Protein AF-A0A4U6M1J4-F1 (afdb_monomer_lite)

Foldseek 3Di:
DDDDCQQPDQKDKDFCCDLLNFDGDMDIDGRPPDPVVVVVVVVCDPPNPDDDDPVVSVVRSVVSVVVCPDPVSVVVSVVVVVVVVVVVVVD

Structure (mmCIF, N/CA/C/O backbone):
data_AF-A0A4U6M1J4-F1
#
_entry.id   AF-A0A4U6M1J4-F1
#
loop_
_atom_site.group_PDB
_atom_site.id
_atom_site.type_symbol
_atom_site.label_atom_id
_atom_site.label_alt_id
_atom_site.label_comp_id
_atom_site.label_asym_id
_atom_site.label_entity_id
_atom_site.label_seq_id
_atom_site.pdbx_PDB_ins_code
_atom_site.Cartn_x
_atom_site.Cartn_y
_atom_site.Cartn_z
_atom_site.occupancy
_atom_site.B_iso_or_equiv
_atom_site.auth_seq_id
_atom_site.auth_comp_id
_atom_site.auth_asym_id
_atom_site.auth_atom_id
_atom_site.pdbx_PDB_model_num
ATOM 1 N N . VAL A 1 1 ? -3.857 -4.169 14.028 1.00 83.88 1 VAL A N 1
ATOM 2 C CA . VAL A 1 1 ? -5.337 -4.279 14.042 1.00 83.88 1 VAL A CA 1
ATOM 3 C C . VAL A 1 1 ? -5.798 -5.548 13.332 1.00 83.88 1 VAL A C 1
ATOM 5 O O . VAL A 1 1 ? -6.721 -6.175 13.825 1.00 83.88 1 VAL A O 1
ATOM 8 N N . TYR A 1 2 ? -5.119 -5.981 12.262 1.00 89.25 2 TYR A N 1
ATOM 9 C CA . TYR A 1 2 ? -5.442 -7.205 11.517 1.00 89.25 2 TYR A CA 1
ATOM 10 C C . TYR A 1 2 ? -4.224 -8.138 11.405 1.00 89.25 2 TYR A C 1
ATOM 12 O O . TYR A 1 2 ? -3.097 -7.652 11.555 1.00 89.25 2 TYR A O 1
ATOM 20 N N . PRO A 1 3 ? -4.427 -9.442 11.137 1.00 94.12 3 PRO A N 1
ATOM 21 C CA . PRO A 1 3 ? -3.348 -10.354 10.767 1.00 94.12 3 PRO A CA 1
ATOM 22 C C . PRO A 1 3 ? -2.592 -9.868 9.525 1.00 94.12 3 PRO A C 1
ATOM 24 O O . PRO A 1 3 ? -3.171 -9.260 8.626 1.00 94.12 3 PRO A O 1
ATOM 27 N N . ASN A 1 4 ? -1.290 -10.143 9.475 1.00 93.62 4 ASN A N 1
ATOM 28 C CA . ASN A 1 4 ? -0.439 -9.769 8.351 1.00 93.62 4 ASN A CA 1
ATOM 29 C C . ASN A 1 4 ? -0.486 -10.865 7.266 1.00 93.62 4 ASN A C 1
ATOM 31 O O . ASN A 1 4 ? -0.145 -12.003 7.579 1.00 93.62 4 ASN A O 1
ATOM 35 N N . PRO A 1 5 ? -0.856 -10.563 6.005 1.00 94.50 5 PRO A N 1
ATOM 36 C CA . PRO A 1 5 ? -0.871 -11.558 4.930 1.00 94.50 5 PRO A CA 1
ATOM 37 C C . PRO A 1 5 ? 0.524 -11.894 4.370 1.00 94.50 5 PRO A C 1
ATOM 39 O O . PRO A 1 5 ? 0.687 -12.936 3.738 1.00 94.50 5 PRO A O 1
ATOM 42 N N . VAL A 1 6 ? 1.535 -11.043 4.594 1.00 93.94 6 VAL A N 1
ATOM 43 C CA . VAL A 1 6 ? 2.881 -11.171 3.995 1.00 93.94 6 VAL A CA 1
ATOM 44 C C . VAL A 1 6 ? 3.584 -12.505 4.308 1.00 93.94 6 VAL A C 1
ATOM 46 O O . VAL A 1 6 ? 4.211 -13.053 3.404 1.00 93.94 6 VAL A O 1
ATOM 49 N N . PRO A 1 7 ? 3.481 -13.093 5.517 1.00 92.94 7 PRO A N 1
ATOM 50 C CA . PRO A 1 7 ? 4.078 -14.403 5.796 1.00 92.94 7 PRO A CA 1
ATOM 51 C C . PRO A 1 7 ? 3.442 -15.567 5.016 1.00 92.94 7 PRO A C 1
ATOM 53 O O . PRO A 1 7 ? 4.079 -16.607 4.833 1.00 92.94 7 PRO A O 1
ATOM 56 N N . HIS A 1 8 ? 2.196 -15.407 4.559 1.00 94.12 8 HIS A N 1
ATOM 57 C CA . HIS A 1 8 ? 1.379 -16.491 4.004 1.00 94.12 8 HIS A CA 1
ATOM 58 C C . HIS A 1 8 ? 1.289 -16.461 2.473 1.00 94.12 8 HIS A C 1
ATOM 60 O O . HIS A 1 8 ? 1.199 -17.515 1.849 1.00 94.12 8 HIS A O 1
ATOM 66 N N . ALA A 1 9 ? 1.321 -15.275 1.863 1.00 95.94 9 ALA A N 1
ATOM 67 C CA . ALA A 1 9 ? 1.167 -15.102 0.421 1.00 95.94 9 ALA A CA 1
ATOM 68 C C . ALA A 1 9 ? 2.516 -14.941 -0.297 1.00 95.94 9 ALA A C 1
ATOM 70 O O . ALA A 1 9 ? 3.444 -14.343 0.237 1.00 95.94 9 ALA A O 1
ATOM 71 N N . HIS A 1 10 ? 2.607 -15.429 -1.539 1.00 96.00 10 HIS A N 1
ATOM 72 C CA . HIS A 1 10 ? 3.773 -15.203 -2.408 1.00 96.00 10 HIS A CA 1
ATOM 73 C C . HIS A 1 10 ? 3.847 -13.757 -2.915 1.00 96.00 10 HIS A C 1
ATOM 75 O O . HIS A 1 10 ? 4.932 -13.191 -3.020 1.00 96.00 10 HIS A O 1
ATOM 81 N N . VAL A 1 11 ? 2.688 -13.162 -3.213 1.00 97.06 11 VAL A N 1
ATOM 82 C CA . VAL A 1 11 ? 2.550 -11.784 -3.695 1.00 97.06 11 VAL A CA 1
ATOM 83 C C . VAL A 1 11 ? 1.397 -11.113 -2.954 1.00 97.06 11 VAL A C 1
ATOM 85 O O . VAL A 1 11 ? 0.320 -11.693 -2.824 1.00 97.06 11 VAL A O 1
ATOM 88 N N . VAL A 1 12 ? 1.614 -9.883 -2.487 1.00 97.44 12 VAL A N 1
ATOM 89 C CA . VAL A 1 12 ? 0.586 -9.034 -1.868 1.00 97.44 12 VAL A CA 1
ATOM 90 C C . VAL A 1 12 ? 0.527 -7.710 -2.619 1.00 97.44 12 VAL A C 1
ATOM 92 O O . VAL A 1 12 ? 1.519 -6.987 -2.703 1.00 97.44 12 VAL A O 1
ATOM 95 N N . THR A 1 13 ? -0.646 -7.366 -3.143 1.00 97.94 13 THR A N 1
ATOM 96 C CA . THR A 1 13 ? -0.896 -6.064 -3.774 1.00 97.94 13 THR A CA 1
ATOM 97 C C . THR A 1 13 ? -1.747 -5.188 -2.868 1.00 97.94 13 THR A C 1
ATOM 99 O O . THR A 1 13 ? -2.661 -5.683 -2.211 1.00 97.94 13 THR A O 1
ATOM 102 N N . THR A 1 14 ? -1.503 -3.881 -2.860 1.00 98.06 14 THR A N 1
ATOM 103 C CA . THR A 1 14 ? -2.313 -2.939 -2.075 1.00 98.06 14 THR A CA 1
ATOM 104 C C . THR A 1 14 ? -2.441 -1.586 -2.761 1.00 98.06 14 THR A C 1
ATOM 106 O O . THR A 1 14 ? -1.593 -1.198 -3.564 1.00 98.06 14 THR A O 1
ATOM 109 N N . THR A 1 15 ? -3.504 -0.854 -2.427 1.00 98.50 15 THR A N 1
ATOM 110 C CA . THR A 1 15 ? -3.674 0.554 -2.800 1.00 98.50 15 THR A CA 1
ATOM 111 C C . THR A 1 15 ? -3.225 1.474 -1.676 1.00 98.50 15 THR A C 1
ATOM 113 O O . THR A 1 15 ? -3.516 1.204 -0.515 1.00 98.50 15 THR A O 1
ATOM 116 N N . THR A 1 16 ? -2.626 2.613 -2.012 1.00 98.44 16 THR A N 1
ATOM 117 C CA . THR A 1 16 ? -2.038 3.522 -1.014 1.00 98.44 16 THR A CA 1
ATOM 118 C C . THR A 1 16 ? -2.997 4.562 -0.428 1.00 98.44 16 THR A C 1
ATOM 120 O O . THR A 1 16 ? -2.648 5.192 0.555 1.00 98.44 16 THR A O 1
ATOM 123 N N . HIS A 1 17 ? -4.211 4.715 -0.966 1.00 98.31 17 HIS A N 1
ATOM 124 C CA . HIS A 1 17 ? -5.145 5.806 -0.619 1.00 98.31 17 HIS A CA 1
ATOM 125 C C . HIS A 1 17 ? -6.352 5.404 0.234 1.00 98.31 17 HIS A C 1
ATOM 127 O O . HIS A 1 17 ? -7.184 6.248 0.545 1.00 98.31 17 HIS A O 1
ATOM 133 N N . LYS A 1 18 ? -6.519 4.111 0.533 1.00 97.88 18 LYS A N 1
ATOM 134 C CA . LYS A 1 18 ? -7.641 3.636 1.358 1.00 97.88 18 LYS A CA 1
ATOM 135 C C . LYS A 1 18 ? -7.283 3.786 2.836 1.00 97.88 18 LYS A C 1
ATOM 137 O O . LYS A 1 18 ? -6.916 4.860 3.288 1.00 97.88 18 LYS A O 1
ATOM 142 N N . THR A 1 19 ? -7.274 2.686 3.576 1.00 97.19 19 THR A N 1
ATOM 143 C CA . THR A 1 19 ? -6.908 2.647 4.995 1.00 97.19 19 THR A CA 1
ATOM 144 C C . THR A 1 19 ? -5.442 2.996 5.271 1.00 97.19 19 THR A C 1
ATOM 146 O O . THR A 1 19 ? -5.060 3.040 6.433 1.00 97.19 19 THR A O 1
ATOM 149 N N . LEU A 1 20 ? -4.614 3.195 4.235 1.00 97.12 20 LEU A N 1
ATOM 150 C CA . LEU A 1 20 ? -3.242 3.706 4.354 1.00 97.12 20 LEU A CA 1
ATOM 151 C C . LEU A 1 20 ? -3.173 5.246 4.270 1.00 97.12 20 LEU A C 1
ATOM 153 O O . LEU A 1 20 ? -2.115 5.803 4.510 1.00 97.12 20 LEU A O 1
ATOM 157 N N . ALA A 1 21 ? -4.280 5.922 3.936 1.00 97.12 21 ALA A N 1
ATOM 158 C CA . ALA A 1 21 ? -4.415 7.385 3.934 1.00 97.12 21 ALA A CA 1
ATOM 159 C C . ALA A 1 21 ? -3.402 8.176 3.070 1.00 97.12 21 ALA A C 1
ATOM 161 O O . ALA A 1 21 ? -3.266 9.383 3.225 1.00 97.12 21 ALA A O 1
ATOM 162 N N . GLY A 1 22 ? -2.717 7.526 2.128 1.00 98.12 22 GLY A N 1
ATOM 163 C CA . GLY A 1 22 ? -1.760 8.158 1.220 1.00 98.12 22 GLY A CA 1
ATOM 164 C C . GLY A 1 22 ? -2.346 8.581 -0.137 1.00 98.12 22 GLY A C 1
ATOM 165 O O . GLY A 1 22 ? -3.563 8.608 -0.340 1.00 98.12 22 GLY A O 1
ATOM 166 N N . PRO A 1 23 ? -1.492 8.883 -1.133 1.00 98.56 23 PRO A N 1
ATOM 167 C CA . PRO A 1 23 ? -1.941 9.282 -2.467 1.00 98.56 23 PRO A CA 1
ATOM 168 C C . PRO A 1 23 ? -2.540 8.104 -3.249 1.00 98.56 23 PRO A C 1
ATOM 170 O O . PRO A 1 23 ? -2.317 6.930 -2.931 1.00 98.56 23 PRO A O 1
ATOM 173 N N . ARG A 1 24 ? -3.261 8.390 -4.341 1.00 98.50 24 ARG A N 1
ATOM 174 C CA . ARG A 1 24 ? -3.753 7.351 -5.264 1.00 98.50 24 ARG A CA 1
ATOM 175 C C . ARG A 1 24 ? -2.582 6.627 -5.931 1.00 98.50 24 ARG A C 1
ATOM 177 O O . ARG A 1 24 ? -1.705 7.246 -6.517 1.00 98.50 24 ARG A O 1
ATOM 184 N N . GLY A 1 25 ? -2.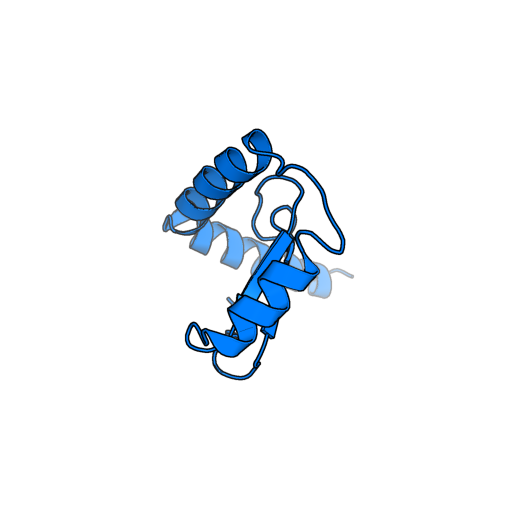586 5.301 -5.856 1.00 97.12 25 GLY A N 1
ATOM 185 C CA . GLY A 1 25 ? -1.541 4.443 -6.400 1.00 97.12 25 GLY A CA 1
ATOM 186 C C . GLY A 1 25 ? -1.606 3.040 -5.806 1.00 97.12 25 GLY A C 1
ATOM 187 O O . GLY A 1 25 ? -2.492 2.744 -4.995 1.00 97.12 25 GLY A O 1
ATOM 188 N N . GLY A 1 26 ? -0.664 2.189 -6.213 1.00 97.69 26 GLY A N 1
ATOM 189 C CA . GLY A 1 26 ? -0.516 0.834 -5.688 1.00 97.69 26 GLY A CA 1
ATOM 190 C C . GLY A 1 26 ? 0.925 0.452 -5.358 1.00 97.69 26 GLY A C 1
ATOM 191 O O . GLY A 1 26 ? 1.862 1.181 -5.704 1.00 97.69 26 GLY A O 1
ATOM 192 N N . LEU A 1 27 ? 1.057 -0.679 -4.669 1.00 97.81 27 LEU A N 1
ATOM 193 C CA . LEU A 1 27 ? 2.300 -1.373 -4.336 1.00 97.81 27 LEU A CA 1
ATOM 194 C C . LEU A 1 27 ? 2.134 -2.868 -4.637 1.00 97.81 27 LEU A C 1
ATOM 196 O O . LEU A 1 27 ? 1.038 -3.412 -4.468 1.00 97.81 27 LEU A O 1
ATOM 200 N N . ILE A 1 28 ? 3.226 -3.511 -5.045 1.00 97.38 28 ILE A N 1
ATOM 201 C CA . ILE A 1 28 ? 3.327 -4.959 -5.240 1.00 97.38 28 ILE A CA 1
ATOM 202 C C . ILE A 1 28 ? 4.492 -5.445 -4.373 1.00 97.38 28 ILE A C 1
ATOM 204 O O . ILE A 1 28 ? 5.616 -4.979 -4.540 1.00 97.38 28 ILE A O 1
ATOM 208 N N . LEU A 1 29 ? 4.215 -6.345 -3.432 1.00 95.81 29 LEU A N 1
ATOM 209 C CA . LEU A 1 29 ? 5.189 -6.928 -2.508 1.00 95.81 29 LEU A CA 1
ATOM 210 C C . LEU A 1 29 ? 5.366 -8.411 -2.837 1.00 95.81 29 LEU A C 1
ATOM 212 O O . LEU A 1 29 ? 4.367 -9.109 -3.019 1.00 95.81 29 LEU A O 1
ATOM 216 N N . ALA A 1 30 ? 6.609 -8.890 -2.871 1.00 95.06 30 ALA A N 1
ATOM 217 C CA . ALA A 1 30 ? 6.933 -10.308 -3.010 1.00 95.06 30 ALA A CA 1
ATOM 218 C C . ALA A 1 30 ? 7.428 -10.881 -1.675 1.00 95.06 30 ALA A C 1
ATOM 220 O O . ALA A 1 30 ? 8.103 -10.200 -0.895 1.00 95.06 30 ALA A O 1
ATOM 221 N N . LYS A 1 31 ? 7.088 -12.143 -1.401 1.00 89.81 31 LYS A N 1
ATOM 222 C CA . LYS A 1 31 ? 7.494 -12.844 -0.178 1.00 89.81 31 LYS A CA 1
ATOM 223 C C . LYS A 1 31 ? 9.016 -12.870 -0.047 1.00 89.81 31 LYS A C 1
ATOM 225 O O . LYS A 1 31 ? 9.709 -13.253 -0.980 1.00 89.81 31 LYS A O 1
ATOM 230 N N . GLY A 1 32 ? 9.524 -12.476 1.122 1.00 85.06 32 GLY A N 1
ATOM 231 C CA . GLY A 1 32 ? 10.952 -12.574 1.454 1.00 85.06 32 GLY A CA 1
ATOM 232 C C . GLY A 1 32 ? 11.893 -11.768 0.554 1.00 85.06 32 GLY A C 1
ATOM 233 O O . GLY A 1 32 ? 13.096 -11.967 0.633 1.00 85.06 32 GLY A O 1
ATOM 234 N N . GLY A 1 33 ? 11.366 -10.878 -0.293 1.00 83.31 33 GLY A N 1
ATOM 235 C CA . GLY A 1 33 ? 12.175 -10.161 -1.271 1.00 83.31 33 GLY A CA 1
ATOM 236 C C . GLY A 1 33 ? 12.739 -11.037 -2.394 1.00 83.31 33 GLY A C 1
ATOM 237 O O . GLY A 1 33 ? 13.809 -10.730 -2.904 1.00 83.31 33 GLY A O 1
ATOM 238 N N . ASP A 1 34 ? 12.037 -12.111 -2.763 1.00 91.94 34 ASP A N 1
ATOM 239 C CA . ASP A 1 34 ? 12.426 -13.031 -3.837 1.00 91.94 34 ASP A CA 1
ATOM 240 C C . ASP A 1 34 ? 12.730 -12.299 -5.161 1.00 91.94 34 ASP A C 1
ATOM 242 O O . ASP A 1 34 ? 11.852 -11.689 -5.785 1.00 91.94 34 ASP A O 1
ATOM 246 N N . GLU A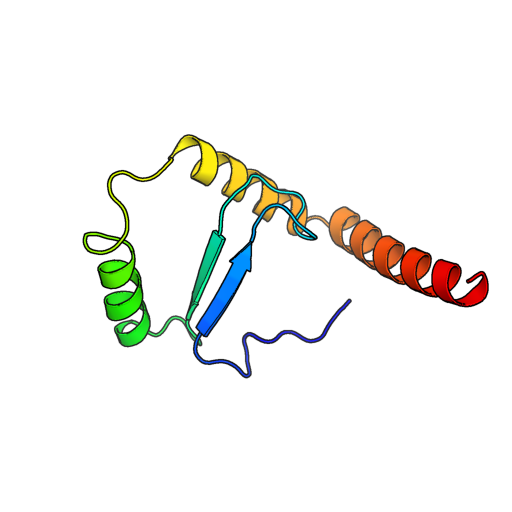 1 35 ? 13.991 -12.378 -5.594 1.00 93.88 35 GLU A N 1
ATOM 247 C CA . GLU A 1 35 ? 14.490 -11.714 -6.797 1.00 93.88 35 GLU A CA 1
ATOM 248 C C . GLU A 1 35 ? 13.868 -12.262 -8.089 1.00 93.88 35 GLU A C 1
ATOM 250 O O . GLU A 1 35 ? 13.650 -11.495 -9.033 1.00 93.88 35 GLU A O 1
ATOM 255 N N . GLU A 1 36 ? 13.527 -13.555 -8.153 1.00 95.75 36 GLU A N 1
ATOM 256 C CA . GLU A 1 36 ? 12.878 -14.129 -9.335 1.00 95.75 36 GLU A CA 1
ATOM 257 C C . GLU A 1 36 ? 11.460 -13.585 -9.496 1.00 95.75 36 GLU A C 1
ATOM 259 O O . GLU A 1 36 ? 11.040 -13.225 -10.606 1.00 95.75 36 GLU A O 1
ATOM 264 N N . LEU A 1 37 ? 10.724 -13.485 -8.384 1.00 96.06 37 LEU A N 1
ATOM 265 C CA . LEU A 1 37 ? 9.418 -12.836 -8.371 1.00 96.06 37 LEU A CA 1
ATOM 266 C C . LEU A 1 37 ? 9.549 -11.358 -8.728 1.00 96.06 37 LEU A C 1
ATOM 268 O O . LEU A 1 37 ? 8.817 -10.890 -9.600 1.00 96.06 37 LEU A O 1
ATOM 272 N N . TYR A 1 38 ? 10.499 -10.624 -8.143 1.00 96.50 38 TYR A N 1
ATOM 273 C CA . TYR A 1 38 ? 10.684 -9.214 -8.483 1.00 96.50 38 TYR A CA 1
ATOM 274 C C . TYR A 1 38 ? 11.044 -8.994 -9.947 1.00 96.50 38 TYR A C 1
ATOM 276 O O . TYR A 1 38 ? 10.505 -8.078 -10.560 1.00 96.50 38 TYR A O 1
ATOM 284 N N . LYS A 1 39 ? 11.870 -9.844 -10.560 1.00 97.25 39 LYS A N 1
ATOM 285 C CA . LYS A 1 39 ? 12.180 -9.742 -11.991 1.00 97.25 39 LYS A CA 1
ATOM 286 C C . LYS A 1 39 ? 10.923 -9.885 -12.859 1.00 97.25 39 LYS A C 1
ATOM 288 O O . LYS A 1 39 ? 10.708 -9.087 -13.778 1.00 97.25 39 LYS A O 1
ATOM 293 N N . LYS A 1 40 ? 10.064 -10.864 -12.552 1.00 97.25 40 LYS A N 1
ATOM 294 C CA . LYS A 1 40 ? 8.785 -11.079 -13.257 1.00 97.25 40 LYS A CA 1
ATOM 295 C C . LYS A 1 40 ? 7.812 -9.916 -13.037 1.00 97.25 40 LYS A C 1
ATOM 297 O O . LYS A 1 40 ? 7.213 -9.427 -13.987 1.00 97.25 40 LYS A O 1
ATOM 302 N N . LEU A 1 41 ? 7.687 -9.435 -11.802 1.00 97.38 41 LEU A N 1
ATOM 303 C CA . LEU A 1 41 ? 6.779 -8.340 -11.453 1.00 97.38 41 LEU A CA 1
ATOM 304 C C . LEU A 1 41 ? 7.236 -6.999 -12.044 1.00 97.38 41 LEU A C 1
ATOM 306 O O . LEU A 1 41 ? 6.423 -6.274 -12.610 1.00 97.38 41 LEU A O 1
ATOM 310 N N . ASN A 1 42 ? 8.531 -6.688 -11.967 1.00 97.38 42 ASN A N 1
ATOM 311 C CA . ASN A 1 42 ? 9.090 -5.456 -12.517 1.00 97.38 42 ASN A CA 1
ATOM 312 C C . ASN A 1 42 ? 8.908 -5.403 -14.034 1.00 97.38 42 ASN A C 1
ATOM 314 O O . ASN A 1 42 ? 8.418 -4.395 -14.530 1.00 97.38 42 ASN A O 1
ATOM 318 N N . SER A 1 43 ? 9.207 -6.496 -14.750 1.00 97.62 43 SER A N 1
ATOM 319 C CA . SER A 1 43 ? 9.007 -6.568 -16.208 1.00 97.62 43 SER A CA 1
ATOM 320 C C . SER A 1 43 ? 7.534 -6.456 -16.624 1.00 97.62 43 SER A C 1
ATOM 322 O O . SER A 1 43 ? 7.227 -5.825 -17.638 1.00 97.62 43 SER A O 1
ATOM 324 N N . ALA A 1 44 ? 6.613 -6.999 -15.817 1.00 98.00 44 ALA A N 1
ATOM 325 C CA . ALA A 1 44 ? 5.173 -6.845 -16.021 1.00 98.00 44 ALA A CA 1
ATOM 326 C C . ALA A 1 44 ? 4.690 -5.395 -15.815 1.00 98.00 44 ALA A C 1
ATOM 328 O O . ALA A 1 44 ? 3.765 -4.954 -16.494 1.00 98.00 44 ALA A O 1
ATOM 329 N N . VAL A 1 45 ? 5.312 -4.629 -14.912 1.00 98.00 45 VAL A N 1
ATOM 330 C CA . VAL A 1 45 ? 5.010 -3.197 -14.742 1.00 98.00 45 VAL A CA 1
ATOM 331 C C . VAL A 1 45 ? 5.625 -2.384 -15.878 1.00 98.00 45 VAL A C 1
ATOM 333 O O . VAL A 1 45 ? 4.903 -1.683 -16.580 1.00 98.00 45 VAL A O 1
ATOM 336 N N . PHE A 1 46 ? 6.934 -2.503 -16.087 1.00 97.50 46 PHE A N 1
ATOM 337 C CA . PHE A 1 46 ? 7.677 -1.828 -17.145 1.00 97.50 46 PHE A CA 1
ATOM 338 C C . PHE A 1 46 ? 8.679 -2.811 -17.769 1.00 97.50 46 PHE A C 1
ATOM 340 O O . PHE A 1 46 ? 9.476 -3.404 -17.042 1.00 97.50 46 PHE A O 1
ATOM 347 N N . PRO A 1 47 ? 8.704 -2.980 -19.100 1.00 97.12 47 PRO A N 1
ATOM 348 C CA . PRO A 1 47 ? 8.049 -2.146 -20.111 1.00 97.12 47 PRO A CA 1
ATOM 349 C C . PRO A 1 47 ? 6.625 -2.589 -20.495 1.00 97.12 47 PRO A C 1
ATOM 351 O O . PRO A 1 47 ? 6.056 -2.023 -21.421 1.00 97.12 47 PRO A O 1
ATOM 354 N N . SER A 1 48 ? 6.052 -3.613 -19.850 1.00 98.00 48 SER A N 1
ATOM 355 C CA . SER A 1 48 ? 4.831 -4.248 -20.365 1.00 98.00 48 SER A CA 1
ATOM 356 C C . SER A 1 48 ? 3.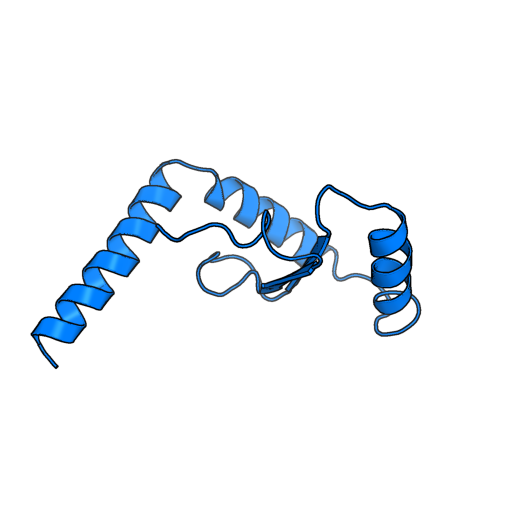552 -3.418 -20.190 1.00 98.00 48 SER A C 1
ATOM 358 O O . SER A 1 48 ? 2.835 -3.222 -21.166 1.00 98.00 48 SER A O 1
ATOM 360 N N . ALA A 1 49 ? 3.204 -2.998 -18.969 1.00 97.75 49 ALA A N 1
ATOM 361 C CA . ALA A 1 49 ? 1.891 -2.399 -18.692 1.00 97.75 49 ALA A CA 1
ATOM 362 C C . ALA A 1 49 ? 1.912 -0.867 -18.586 1.00 97.75 49 ALA A C 1
ATOM 364 O O . ALA A 1 49 ? 0.893 -0.216 -18.816 1.00 97.75 49 ALA A O 1
ATOM 365 N N . GLN A 1 50 ? 3.041 -0.286 -18.185 1.00 97.75 50 GLN A N 1
ATOM 366 C CA . GLN A 1 50 ? 3.187 1.139 -17.901 1.00 97.75 50 GLN A CA 1
ATOM 367 C C . GLN A 1 50 ? 4.424 1.715 -18.595 1.00 97.75 50 GLN A C 1
ATOM 369 O O . GLN A 1 50 ? 5.377 1.000 -18.893 1.00 97.75 50 GLN A O 1
ATOM 374 N N . GLY A 1 51 ? 4.391 3.030 -18.832 1.00 97.00 51 GLY A N 1
ATOM 375 C CA . GLY A 1 51 ? 5.525 3.819 -19.313 1.00 97.00 51 GLY A CA 1
ATOM 376 C C . GLY A 1 51 ? 6.279 4.496 -18.164 1.00 97.00 51 GLY A C 1
ATOM 377 O O . GLY A 1 51 ? 6.693 3.850 -17.205 1.00 97.00 51 GLY A O 1
ATOM 378 N N . GLY A 1 52 ? 6.458 5.815 -18.260 1.00 96.88 52 GLY A N 1
ATOM 379 C CA . GLY A 1 52 ? 7.185 6.595 -17.256 1.00 96.88 52 GLY A CA 1
ATOM 380 C C . GLY A 1 52 ? 6.502 6.604 -15.876 1.00 96.88 52 GLY A C 1
ATOM 381 O O . GLY A 1 52 ? 5.280 6.754 -15.796 1.00 96.88 52 GLY A O 1
ATOM 382 N N . PRO A 1 53 ? 7.266 6.483 -14.774 1.00 97.25 53 PRO A N 1
ATOM 383 C CA . PRO A 1 53 ? 6.708 6.494 -13.429 1.00 97.25 53 PRO A CA 1
ATOM 384 C C . PRO A 1 53 ? 6.225 7.891 -13.015 1.00 97.25 53 PRO A C 1
ATOM 386 O O . PRO A 1 53 ? 6.828 8.916 -13.334 1.00 97.25 53 PRO A O 1
ATOM 389 N N . LEU A 1 54 ? 5.165 7.935 -12.205 1.00 98.00 54 LEU A N 1
ATOM 390 C CA . LEU A 1 54 ? 4.655 9.175 -11.615 1.00 98.00 54 LEU A CA 1
ATOM 391 C C . LEU A 1 54 ? 5.462 9.543 -10.361 1.00 98.00 54 LEU A C 1
ATOM 393 O O . LEU A 1 54 ? 5.055 9.250 -9.235 1.00 98.00 54 LEU A O 1
ATOM 397 N N . MET A 1 55 ? 6.619 10.185 -10.547 1.00 98.44 55 MET A N 1
ATOM 398 C CA . MET A 1 55 ? 7.561 10.479 -9.452 1.00 98.44 55 MET A CA 1
ATOM 399 C C . MET A 1 55 ? 6.952 11.307 -8.310 1.00 98.44 55 MET A C 1
ATOM 401 O O . MET A 1 55 ? 7.229 11.035 -7.145 1.00 98.44 55 MET A O 1
ATOM 405 N N . HIS A 1 56 ? 6.058 12.252 -8.613 1.00 98.38 56 HIS A N 1
ATOM 406 C CA . HIS A 1 56 ? 5.335 13.034 -7.601 1.00 98.38 56 HIS A CA 1
ATOM 407 C C . HIS A 1 56 ? 4.439 12.153 -6.710 1.00 98.38 56 HIS A C 1
ATOM 409 O O . HIS A 1 56 ? 4.359 12.360 -5.501 1.00 98.38 56 HIS A O 1
ATOM 415 N N . VAL A 1 57 ? 3.818 11.114 -7.281 1.00 98.56 57 VAL A N 1
ATOM 416 C CA . VAL A 1 57 ? 3.037 10.132 -6.516 1.00 98.56 57 VAL A CA 1
ATOM 417 C C . VAL A 1 57 ? 3.956 9.245 -5.680 1.00 98.56 57 VAL A C 1
ATOM 419 O O . VAL A 1 57 ? 3.621 8.931 -4.542 1.00 98.56 57 VAL A O 1
ATOM 422 N N . ILE A 1 58 ? 5.116 8.842 -6.209 1.00 98.56 58 ILE A N 1
ATOM 423 C CA . ILE A 1 58 ? 6.102 8.046 -5.458 1.00 98.56 58 ILE A CA 1
ATOM 424 C C . ILE A 1 58 ? 6.605 8.826 -4.235 1.00 98.56 58 ILE A C 1
ATOM 426 O O . ILE A 1 58 ? 6.630 8.269 -3.138 1.00 98.56 58 ILE A O 1
ATOM 430 N N . ALA A 1 59 ? 6.909 10.118 -4.387 1.00 98.62 59 ALA A N 1
ATOM 431 C CA . ALA A 1 59 ? 7.292 10.983 -3.271 1.00 98.62 59 ALA A CA 1
ATOM 432 C C . ALA A 1 59 ? 6.182 11.075 -2.208 1.00 98.62 59 ALA A C 1
ATOM 434 O O . ALA A 1 59 ? 6.438 10.867 -1.024 1.00 98.62 59 ALA A O 1
ATOM 435 N N . ALA A 1 60 ? 4.929 11.286 -2.622 1.00 98.62 60 ALA A N 1
ATOM 436 C CA . ALA A 1 60 ? 3.795 11.319 -1.698 1.00 98.62 60 ALA A CA 1
ATOM 437 C C . ALA A 1 60 ? 3.554 9.964 -0.994 1.00 98.62 60 ALA A C 1
ATOM 439 O O . ALA A 1 60 ? 3.163 9.938 0.171 1.00 98.62 60 ALA A O 1
ATOM 440 N N . LYS A 1 61 ? 3.829 8.826 -1.653 1.00 98.56 61 LYS A N 1
ATOM 441 C CA . LYS A 1 61 ? 3.780 7.502 -1.006 1.00 98.56 61 LYS A CA 1
ATOM 442 C C . LYS A 1 61 ? 4.840 7.372 0.086 1.00 98.56 61 LYS A C 1
ATOM 444 O O . LYS A 1 61 ? 4.545 6.783 1.118 1.00 98.56 61 LYS A O 1
ATOM 449 N N . ALA A 1 62 ? 6.044 7.904 -0.126 1.00 98.38 62 ALA A N 1
ATOM 450 C CA . ALA A 1 62 ? 7.101 7.868 0.883 1.00 98.38 62 ALA A CA 1
ATOM 451 C C . ALA A 1 62 ? 6.701 8.644 2.149 1.00 98.38 62 ALA A C 1
ATOM 453 O O . ALA A 1 62 ? 6.890 8.140 3.254 1.00 98.38 62 ALA A O 1
ATOM 454 N N . VAL A 1 63 ? 6.077 9.818 1.987 1.00 98.44 63 VAL A N 1
ATOM 455 C CA . VAL A 1 63 ? 5.524 10.596 3.110 1.00 98.44 63 VAL A CA 1
ATOM 456 C C . VAL A 1 63 ? 4.443 9.799 3.844 1.00 98.44 63 VAL A C 1
ATOM 458 O O . VAL A 1 63 ? 4.552 9.602 5.049 1.00 98.44 63 VAL A O 1
ATOM 461 N N . ALA A 1 64 ? 3.466 9.246 3.118 1.00 98.31 64 ALA A N 1
ATOM 462 C CA . ALA A 1 64 ? 2.385 8.465 3.722 1.00 98.31 64 ALA A CA 1
ATOM 463 C C . ALA A 1 64 ? 2.881 7.203 4.452 1.00 98.31 64 ALA A C 1
ATOM 465 O O . ALA A 1 64 ? 2.354 6.841 5.499 1.00 98.31 64 ALA A O 1
ATOM 466 N N . LEU A 1 65 ? 3.905 6.521 3.925 1.00 98.44 65 LEU A N 1
ATOM 467 C CA . LEU A 1 65 ? 4.511 5.366 4.596 1.00 98.44 65 LEU A CA 1
ATOM 468 C C . LEU A 1 65 ? 5.229 5.767 5.886 1.00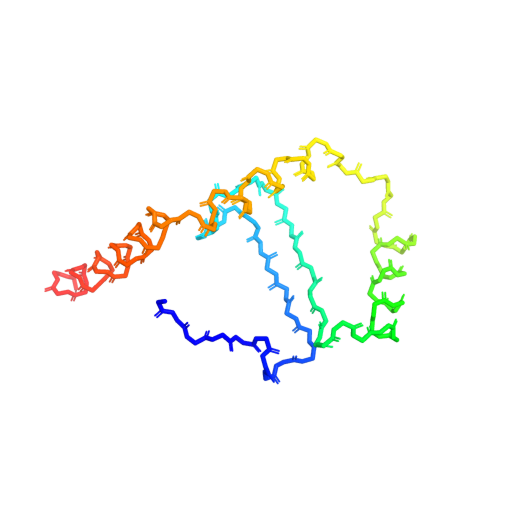 98.44 65 LEU A C 1
ATOM 470 O O . LEU A 1 65 ? 5.142 5.026 6.860 1.00 98.44 65 LEU A O 1
ATOM 474 N N . LYS A 1 66 ? 5.896 6.928 5.907 1.00 98.31 66 LYS A N 1
ATOM 475 C CA . LYS A 1 66 ? 6.490 7.475 7.130 1.00 98.31 66 LYS A CA 1
ATOM 476 C C . LYS A 1 66 ? 5.408 7.767 8.170 1.00 98.31 66 LYS A C 1
ATOM 478 O O . LYS A 1 66 ? 5.505 7.274 9.283 1.00 98.31 66 LYS A O 1
ATOM 483 N N . GLU A 1 67 ? 4.357 8.492 7.791 1.00 98.12 67 GLU A N 1
ATOM 484 C CA . GLU A 1 67 ? 3.223 8.788 8.681 1.00 98.12 67 GLU A CA 1
ATOM 485 C C . GLU A 1 67 ? 2.561 7.509 9.211 1.00 98.12 67 GLU A C 1
ATOM 487 O O . GLU A 1 67 ? 2.226 7.420 10.388 1.00 98.12 67 GLU A O 1
ATOM 492 N N . ALA A 1 68 ? 2.438 6.474 8.374 1.00 97.62 68 ALA A N 1
ATOM 493 C CA . ALA A 1 68 ? 1.871 5.187 8.770 1.00 97.62 68 ALA A CA 1
ATOM 494 C C . ALA A 1 68 ? 2.722 4.406 9.792 1.00 97.62 68 ALA A C 1
ATOM 496 O O . ALA A 1 68 ? 2.215 3.465 10.410 1.00 97.62 68 ALA A O 1
ATOM 497 N N . MET A 1 69 ? 4.000 4.764 9.960 1.00 97.69 69 MET A N 1
ATOM 498 C CA . MET A 1 69 ? 4.889 4.198 10.979 1.00 97.69 69 MET A CA 1
ATOM 499 C C . MET A 1 69 ? 4.790 4.924 12.326 1.00 97.69 69 MET A C 1
ATOM 501 O O . MET A 1 69 ? 5.270 4.385 13.324 1.00 97.69 69 MET A O 1
ATOM 505 N N . GLU A 1 70 ? 4.159 6.099 12.376 1.00 98.19 70 GLU A N 1
ATOM 506 C CA . GLU A 1 70 ? 4.028 6.873 13.608 1.00 98.19 70 GLU A CA 1
ATOM 507 C C . GLU A 1 70 ? 3.029 6.212 14.587 1.00 98.19 70 GLU A C 1
ATOM 509 O O . GLU A 1 70 ? 2.021 5.621 14.163 1.00 98.19 70 GLU A O 1
ATOM 514 N N . PRO A 1 71 ? 3.261 6.283 15.914 1.00 97.75 71 PRO A N 1
ATOM 515 C CA . PRO A 1 71 ? 2.379 5.682 16.921 1.00 97.75 71 PRO A CA 1
ATOM 516 C C . PRO A 1 71 ? 0.915 6.135 16.817 1.00 97.75 71 PRO A C 1
ATOM 518 O O . PRO A 1 71 ? -0.006 5.333 17.010 1.00 97.75 71 PRO A O 1
ATOM 521 N N . GLU A 1 72 ? 0.691 7.399 16.468 1.00 97.81 72 GLU A N 1
ATOM 522 C CA . GLU A 1 72 ? -0.622 8.018 16.296 1.00 97.81 72 GLU A CA 1
ATOM 523 C C . GLU A 1 72 ? -1.422 7.325 15.190 1.00 97.81 72 GLU A C 1
ATOM 525 O O . GLU A 1 72 ? -2.637 7.153 15.315 1.00 97.81 72 GLU A O 1
ATOM 530 N N . PHE A 1 73 ? -0.752 6.836 14.142 1.00 98.00 73 PHE A N 1
ATOM 531 C CA . PHE A 1 73 ? -1.417 6.108 13.067 1.00 98.00 73 PHE A CA 1
ATOM 532 C C . PHE A 1 73 ? -1.977 4.769 13.556 1.00 98.00 73 PHE A C 1
ATOM 534 O O . PHE A 1 73 ? -3.074 4.360 13.173 1.00 98.00 73 PHE A O 1
ATOM 541 N N . LYS A 1 74 ? -1.284 4.086 14.476 1.00 96.50 74 LYS A N 1
ATOM 542 C CA . LYS A 1 74 ? -1.808 2.862 15.104 1.00 96.50 74 LYS A CA 1
ATOM 543 C C . LYS A 1 74 ? -3.056 3.152 15.939 1.00 96.50 74 LYS A C 1
ATOM 545 O O . LYS A 1 74 ? -4.009 2.372 15.867 1.00 96.50 74 LYS A O 1
ATOM 550 N N . VAL A 1 75 ? -3.060 4.255 16.692 1.00 98.06 75 VAL A N 1
ATOM 551 C CA . VAL A 1 75 ? -4.224 4.710 17.474 1.00 98.06 75 VAL A CA 1
ATOM 552 C C . VAL A 1 75 ? -5.398 5.016 16.544 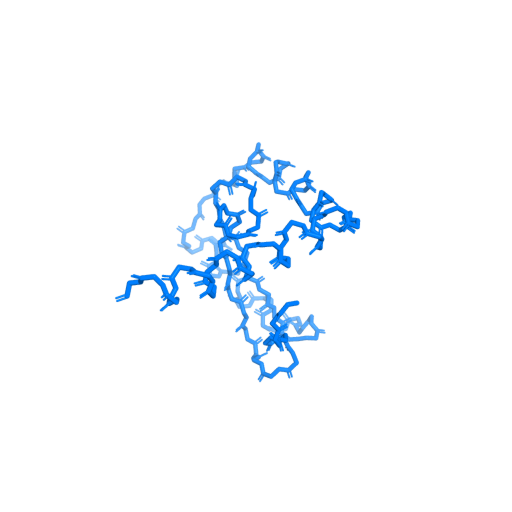1.00 98.06 75 VAL A C 1
ATOM 554 O O . VAL A 1 75 ? -6.502 4.511 16.755 1.00 98.06 75 VAL A O 1
ATOM 557 N N . TYR A 1 76 ? -5.147 5.750 15.459 1.00 98.06 76 TYR A N 1
ATOM 558 C CA . TYR A 1 76 ? -6.133 6.026 14.417 1.00 98.06 76 TYR A CA 1
ATOM 559 C C . TYR A 1 76 ? -6.754 4.734 13.858 1.00 98.06 76 TYR A C 1
ATOM 561 O O . TYR A 1 76 ? -7.977 4.576 13.866 1.00 98.06 76 TYR A O 1
ATOM 569 N N . GLN A 1 77 ? -5.937 3.750 13.471 1.00 98.06 77 GLN A N 1
ATOM 570 C CA . GLN A 1 77 ? -6.433 2.484 12.918 1.00 98.06 77 GLN A CA 1
ATOM 571 C C . GLN A 1 77 ? -7.237 1.653 13.932 1.00 98.06 77 GLN A C 1
ATOM 573 O O . GLN A 1 77 ? -8.181 0.954 13.555 1.00 98.06 77 GLN A O 1
ATOM 578 N N . GLN A 1 78 ? -6.889 1.707 15.222 1.00 97.94 78 GLN A N 1
ATOM 579 C CA . GLN A 1 78 ? -7.687 1.080 16.282 1.00 97.94 78 GLN A CA 1
ATOM 580 C C . GLN A 1 78 ? -9.055 1.759 16.424 1.00 97.94 78 GLN A C 1
ATOM 582 O O . GLN A 1 78 ? -10.068 1.067 16.558 1.00 97.94 78 GLN A O 1
ATOM 587 N N . GLN A 1 79 ? -9.101 3.092 16.334 1.00 98.44 79 GLN A N 1
ATOM 588 C CA . GLN A 1 79 ? -10.344 3.855 16.398 1.00 98.44 79 GLN A CA 1
ATOM 589 C C . GLN A 1 79 ? -11.262 3.560 15.204 1.00 98.44 79 GLN A C 1
ATOM 591 O O . GLN A 1 79 ? -12.466 3.407 15.397 1.00 98.44 79 GLN A O 1
ATOM 596 N N . VAL A 1 80 ? -10.714 3.392 13.994 1.00 97.94 80 VAL A N 1
ATOM 597 C CA . VAL A 1 80 ? -11.487 2.972 12.808 1.00 97.94 80 VAL A CA 1
ATOM 598 C C . VAL A 1 80 ? -12.212 1.646 13.066 1.00 97.94 80 VAL A C 1
ATOM 600 O O . VAL A 1 80 ? -13.416 1.544 12.833 1.00 97.94 80 VAL A O 1
ATOM 603 N N . ALA A 1 81 ? -11.515 0.642 13.610 1.00 96.62 81 ALA A N 1
ATOM 604 C CA . ALA A 1 81 ? -12.127 -0.650 13.926 1.00 96.62 81 ALA A CA 1
ATOM 605 C C . 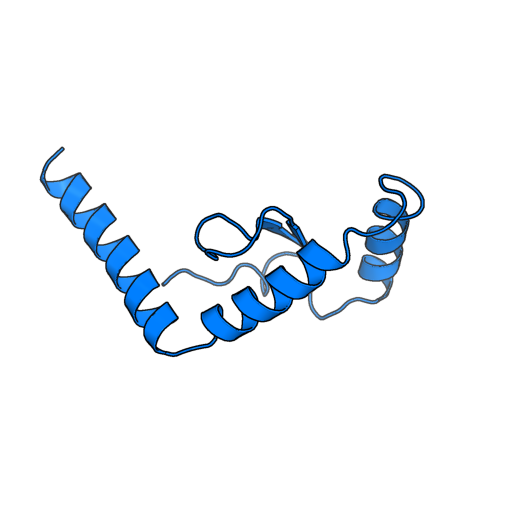ALA A 1 81 ? -13.177 -0.554 15.048 1.00 96.62 81 ALA A C 1
ATOM 607 O O . ALA A 1 81 ? -14.201 -1.233 14.988 1.00 96.62 81 ALA A O 1
ATOM 608 N N . LYS A 1 82 ? -12.949 0.297 16.059 1.00 97.31 82 LYS A N 1
ATOM 609 C CA . LYS A 1 82 ? -13.927 0.563 17.125 1.00 97.31 82 LYS A CA 1
ATOM 610 C C . LYS A 1 82 ? -15.203 1.196 16.566 1.00 97.31 82 LYS A C 1
ATOM 612 O O . LYS A 1 82 ? -16.291 0.732 16.886 1.00 97.31 82 LYS A O 1
ATOM 617 N N . ASN A 1 83 ? -15.068 2.202 15.704 1.00 98.00 83 ASN A N 1
ATOM 618 C CA . ASN A 1 83 ? -16.206 2.878 15.083 1.00 98.00 83 ASN A CA 1
ATOM 619 C C . ASN A 1 83 ? -17.020 1.919 14.208 1.00 98.00 83 ASN A C 1
ATOM 621 O O . ASN A 1 83 ? -18.244 1.938 14.265 1.00 98.00 83 ASN A O 1
ATOM 625 N N . ALA A 1 84 ? -16.352 1.042 13.452 1.00 97.12 84 ALA A N 1
ATOM 626 C CA . ALA A 1 84 ? -17.034 0.031 12.649 1.00 97.12 84 ALA A CA 1
ATOM 627 C C . ALA A 1 84 ? -17.869 -0.934 13.511 1.00 97.12 84 ALA A C 1
ATOM 629 O O . ALA A 1 84 ? -18.988 -1.262 13.135 1.00 97.12 84 ALA A O 1
ATOM 630 N N . LYS A 1 85 ? -17.367 -1.350 14.683 1.00 96.19 85 LYS A N 1
ATOM 631 C CA . LYS A 1 85 ? -18.129 -2.192 15.623 1.00 96.19 85 LYS A CA 1
ATOM 632 C C . LYS A 1 85 ? -19.321 -1.458 16.229 1.00 96.19 85 LYS A C 1
ATOM 634 O O . LYS A 1 85 ? -20.410 -2.010 16.243 1.00 96.19 85 LYS A O 1
ATOM 639 N N . ALA A 1 86 ? -19.128 -0.210 16.655 1.00 97.94 86 ALA A N 1
ATOM 640 C CA . ALA A 1 86 ? -20.214 0.608 17.190 1.00 97.94 86 ALA A CA 1
ATOM 641 C C . ALA A 1 86 ? -21.330 0.827 16.154 1.00 97.94 86 ALA A C 1
ATOM 643 O O . ALA A 1 86 ? -22.503 0.834 16.501 1.00 97.94 86 ALA A O 1
ATOM 644 N N . MET A 1 87 ? -20.979 0.957 14.870 1.00 98.19 87 MET A N 1
ATOM 645 C CA . MET A 1 87 ? -21.963 1.048 13.790 1.00 98.19 87 MET A CA 1
ATOM 646 C C . MET A 1 87 ? -22.828 -0.220 13.698 1.00 98.19 87 MET A C 1
ATOM 648 O O . MET A 1 87 ? -24.039 -0.106 13.577 1.00 98.19 87 MET A O 1
ATOM 652 N N . VAL A 1 88 ? -22.230 -1.411 13.821 1.00 97.38 88 VAL A N 1
ATOM 653 C CA . VAL A 1 88 ? -22.957 -2.700 13.808 1.00 97.38 88 VAL A CA 1
ATOM 654 C C . VAL A 1 88 ? -23.892 -2.866 15.015 1.00 97.38 88 VAL A C 1
ATOM 656 O O . VAL A 1 88 ? -24.849 -3.622 14.949 1.00 97.38 88 VAL A O 1
ATOM 659 N N . GLU A 1 89 ? -23.642 -2.179 16.130 1.00 96.44 89 GLU A N 1
ATOM 660 C CA . GLU A 1 89 ? -24.540 -2.222 17.295 1.00 96.44 89 GLU A CA 1
ATOM 661 C C . GLU A 1 89 ? -25.802 -1.362 17.104 1.00 96.44 89 GLU A C 1
ATOM 663 O O . GLU A 1 89 ? -26.788 -1.557 17.813 1.00 96.44 89 GLU A O 1
ATOM 668 N N . VAL A 1 90 ? -25.773 -0.406 16.168 1.00 95.88 90 VAL A N 1
ATOM 669 C CA . VAL A 1 90 ? -26.864 0.554 15.925 1.00 95.88 90 VAL A CA 1
ATOM 670 C C . VAL A 1 90 ? -27.703 0.195 14.692 1.00 95.88 90 VAL A C 1
ATOM 672 O O . VAL A 1 90 ? -28.889 0.525 14.665 1.00 95.88 90 VAL A O 1
ATOM 675 N N . PHE A 1 91 ? -27.105 -0.450 13.686 1.00 87.62 91 PHE A N 1
ATOM 676 C CA . PHE A 1 91 ? -27.739 -0.818 12.413 1.00 87.62 91 PHE A CA 1
ATOM 677 C C . PHE A 1 91 ? -27.859 -2.333 12.262 1.00 87.62 91 PHE A C 1
ATOM 679 O O . PHE A 1 91 ? -28.938 -2.782 11.815 1.00 87.62 91 PHE A O 1
#

Sequence (91 aa):
VYPNPVPHAHVVTTTTHKTLAGPRGGLILAKGGDEELYKKLNSAVFPSAQGGPLMHVIAAKAVALKEAMEPEFKVYQQQVAKNAKAMVEVF

Radius of gyration: 16.32 Å; chains: 1; bounding box: 42×30×38 Å

pLDDT: mean 96.51, std 3.06, range [83.31, 98.62]

Secondary structure (DSSP, 8-state):
----STTT-SEEEEESSSTT---S-EEEEEGGG-HHHHHHHHHIIIIII--S--HHHHHHHHHHHHHHHSHHHHHHHHHHHHHHHHHHHH-